Protein AF-A0A849KG16-F1 (afdb_monomer_lite)

Radius of gyration: 20.08 Å; chains: 1; bounding box: 52×34×64 Å

pLDDT: mean 80.1, std 10.12, range [44.34, 91.56]

Secondary structure (DSSP, 8-state):
---PPPHHHHHHHHHHHHHHHHHHHHHHHHHHHHHHHHHH---THHHHHHHHHHHHHHHHHHHHHHH--SHHHHHHHHHHHHHHHHHHHHHHHHHHHHT--TT-HHHHHHHHHHHHHHHHHHHHHHHHHHHHHHHHHHHHHHHHHHTT-

Organism: NCBI:txid2732512

Foldseek 3Di:
DDDDDDPVVVVLVVVLVVLVVLLVVLVVVLVVLVVVCVVPVLVLPQLSVLSVLLNVLSVQLSVLSVVPPDPVSPVSSVVSNLSSVVSNLSSVLSVLVSPDDDPDPVSVVVSVVSNCVSVVVSVVVVVVVVVVVVVVVVVVVVVVVVVVD

Sequence (149 aa):
MAKALPEAAQERDFQRATILSLAGFSFTAAAGLAVLDARTRLGLQLPIWFVAVSFVAYLSAHNMQAYKATWLQDQVATALSEAGSLSLNLALISLLLSANKPDEGLASWFKCLVTVVALSAWAVDHIARLYIECTYFGAAAEEGSNEHA

Structure (mmCIF, N/CA/C/O bac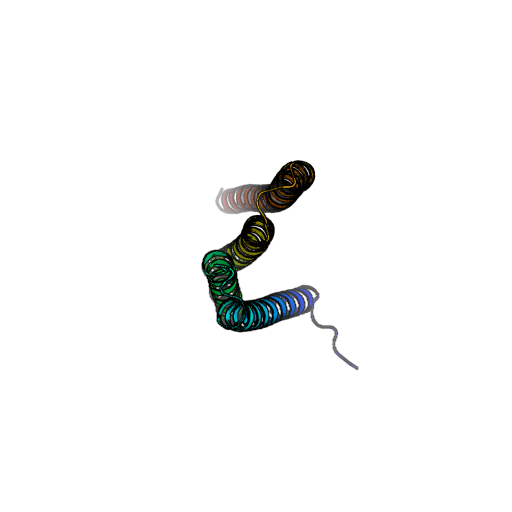kbone):
data_AF-A0A849KG16-F1
#
_entry.id   AF-A0A849KG16-F1
#
loop_
_atom_site.group_PDB
_atom_site.id
_atom_site.type_symbol
_atom_site.label_atom_id
_atom_site.label_alt_id
_atom_site.label_comp_id
_atom_site.label_asym_id
_atom_site.label_entity_id
_atom_site.label_seq_id
_atom_site.pdbx_PDB_ins_code
_atom_site.Cartn_x
_atom_site.Cartn_y
_atom_site.Cartn_z
_atom_site.occupancy
_atom_site.B_iso_or_equiv
_atom_site.auth_seq_id
_atom_site.auth_comp_id
_atom_site.auth_asym_id
_atom_site.auth_atom_id
_atom_site.pdbx_PDB_model_num
ATOM 1 N N . MET A 1 1 ? 33.483 -16.648 -4.550 1.00 44.34 1 MET A N 1
ATOM 2 C CA . MET A 1 1 ? 33.309 -15.230 -4.930 1.00 44.34 1 MET A CA 1
ATOM 3 C C . MET A 1 1 ? 31.870 -15.041 -5.372 1.00 44.34 1 MET A C 1
ATOM 5 O O . MET A 1 1 ? 31.491 -15.611 -6.387 1.00 44.34 1 MET A O 1
ATOM 9 N N . ALA A 1 2 ? 31.052 -14.353 -4.574 1.00 47.56 2 ALA A N 1
ATOM 10 C CA . ALA A 1 2 ? 29.679 -14.037 -4.955 1.00 47.56 2 ALA A CA 1
ATOM 11 C C . ALA A 1 2 ? 29.722 -13.044 -6.125 1.00 47.56 2 ALA A C 1
ATOM 13 O O . ALA A 1 2 ? 30.321 -11.977 -6.010 1.00 47.56 2 ALA A O 1
ATOM 14 N N . LYS A 1 3 ? 29.167 -13.435 -7.273 1.00 51.84 3 LYS A N 1
ATOM 15 C CA . LYS A 1 3 ? 29.045 -12.570 -8.447 1.00 51.84 3 LYS A CA 1
ATOM 16 C C . LYS A 1 3 ? 28.010 -11.504 -8.084 1.00 51.84 3 LYS A C 1
ATOM 18 O O . LYS A 1 3 ? 26.865 -11.864 -7.828 1.00 51.84 3 LYS A O 1
ATOM 23 N N . ALA A 1 4 ? 28.425 -10.241 -7.980 1.00 57.03 4 ALA A N 1
ATOM 24 C CA . ALA A 1 4 ? 27.498 -9.138 -7.751 1.00 57.03 4 ALA A CA 1
ATOM 25 C C . ALA A 1 4 ? 26.390 -9.204 -8.813 1.00 57.03 4 ALA A C 1
ATOM 27 O O . ALA A 1 4 ? 26.682 -9.313 -10.008 1.00 57.03 4 ALA A O 1
ATOM 28 N N . LEU A 1 5 ? 25.133 -9.235 -8.371 1.00 58.59 5 LEU A N 1
ATOM 29 C CA . LEU A 1 5 ? 24.002 -9.108 -9.280 1.00 58.59 5 LEU A CA 1
ATOM 30 C C . LEU A 1 5 ? 24.065 -7.709 -9.916 1.00 58.59 5 LEU A C 1
ATOM 32 O O . LEU A 1 5 ? 24.471 -6.765 -9.237 1.00 58.59 5 LEU A O 1
ATOM 36 N N . PRO A 1 6 ? 23.698 -7.556 -11.199 1.00 75.44 6 PRO A N 1
ATOM 37 C CA . PRO A 1 6 ? 23.560 -6.229 -11.792 1.00 75.44 6 PRO A CA 1
ATOM 38 C C . PRO A 1 6 ? 22.585 -5.401 -10.941 1.00 75.44 6 PRO A C 1
ATOM 40 O O . PRO A 1 6 ? 21.573 -5.941 -10.496 1.00 75.44 6 PRO A O 1
ATOM 43 N N . GLU A 1 7 ? 22.880 -4.119 -10.706 1.00 74.94 7 GLU A N 1
ATOM 44 C CA . GLU A 1 7 ? 22.145 -3.249 -9.762 1.00 74.94 7 GLU A CA 1
ATOM 45 C C . GLU A 1 7 ? 20.618 -3.297 -9.968 1.00 74.94 7 GLU A C 1
ATOM 47 O O . GLU A 1 7 ? 19.855 -3.412 -9.008 1.00 74.94 7 GLU A O 1
ATOM 52 N N . ALA A 1 8 ? 20.176 -3.370 -11.227 1.00 72.06 8 ALA A N 1
ATOM 53 C CA . ALA A 1 8 ? 18.767 -3.493 -11.603 1.00 72.06 8 ALA A CA 1
ATOM 54 C C . ALA A 1 8 ? 18.074 -4.779 -11.099 1.00 72.06 8 ALA A C 1
ATOM 56 O O . ALA A 1 8 ? 16.867 -4.789 -10.854 1.00 72.06 8 ALA A O 1
ATOM 57 N N . ALA A 1 9 ? 18.802 -5.891 -10.952 1.00 74.94 9 ALA A N 1
ATOM 58 C CA . ALA A 1 9 ? 18.250 -7.125 -10.392 1.00 74.94 9 ALA A CA 1
ATOM 59 C C . ALA A 1 9 ? 18.085 -7.019 -8.869 1.00 74.94 9 ALA A C 1
ATOM 61 O O . ALA A 1 9 ? 17.081 -7.479 -8.328 1.00 74.94 9 ALA A O 1
ATOM 62 N N . GLN A 1 10 ? 19.027 -6.358 -8.193 1.00 78.88 10 GLN A N 1
ATOM 63 C CA . GLN A 1 10 ? 18.977 -6.149 -6.747 1.00 78.88 10 GLN A CA 1
ATOM 64 C C . GLN A 1 10 ? 17.839 -5.198 -6.344 1.00 78.88 10 GLN A C 1
ATOM 66 O O . GLN A 1 10 ? 17.109 -5.484 -5.395 1.00 78.88 10 GLN A O 1
ATOM 71 N N . GLU A 1 11 ? 17.637 -4.105 -7.082 1.00 80.31 11 GLU A N 1
ATOM 72 C CA . GLU A 1 11 ? 16.538 -3.160 -6.837 1.00 80.31 11 GLU A CA 1
ATOM 73 C C . GLU A 1 11 ? 15.161 -3.823 -6.994 1.00 80.31 11 GLU A C 1
ATOM 75 O O . GLU A 1 11 ? 14.249 -3.624 -6.191 1.00 80.31 11 GLU A O 1
ATOM 80 N N . ARG A 1 12 ? 15.027 -4.693 -7.992 1.00 76.38 12 ARG A N 1
ATOM 81 C CA . ARG A 1 12 ? 13.802 -5.445 -8.266 1.00 76.38 12 ARG A CA 1
ATOM 82 C C . ARG A 1 12 ? 13.465 -6.449 -7.168 1.00 76.38 12 ARG A C 1
ATOM 84 O O . ARG A 1 12 ? 12.298 -6.578 -6.798 1.00 76.38 12 ARG A O 1
ATOM 91 N N . ASP A 1 13 ? 14.462 -7.154 -6.647 1.00 81.56 13 ASP A N 1
ATOM 92 C CA . ASP A 1 13 ? 14.263 -8.078 -5.529 1.00 81.56 13 ASP A CA 1
ATOM 93 C C . ASP A 1 13 ? 13.891 -7.322 -4.249 1.00 81.56 13 ASP A C 1
ATOM 95 O O . ASP A 1 13 ? 12.997 -7.755 -3.518 1.00 81.56 13 ASP A O 1
ATOM 99 N N . PHE A 1 14 ? 14.491 -6.148 -4.026 1.00 82.31 14 PHE A N 1
ATOM 100 C CA . PHE A 1 14 ? 14.112 -5.255 -2.934 1.00 82.31 14 PHE A CA 1
ATOM 101 C C . PHE A 1 14 ? 12.649 -4.804 -3.052 1.00 82.31 14 PHE A C 1
ATOM 103 O O . PHE A 1 14 ? 11.879 -4.990 -2.112 1.00 82.31 14 PHE A O 1
ATOM 110 N N . GLN A 1 15 ? 12.223 -4.310 -4.219 1.00 83.00 15 GLN A N 1
ATOM 111 C CA . GLN A 1 15 ? 10.832 -3.902 -4.457 1.00 83.00 15 GLN A CA 1
ATOM 112 C C . GLN A 1 15 ? 9.838 -5.047 -4.218 1.00 83.00 15 GLN A C 1
ATOM 114 O O . GLN A 1 15 ? 8.832 -4.868 -3.528 1.00 83.00 15 GLN A O 1
ATOM 119 N N . ARG A 1 16 ? 10.131 -6.247 -4.733 1.00 83.38 16 ARG A N 1
ATOM 120 C CA . ARG A 1 16 ? 9.285 -7.432 -4.526 1.00 83.38 16 ARG A CA 1
ATOM 121 C C . ARG A 1 16 ? 9.164 -7.797 -3.051 1.00 83.38 16 ARG A C 1
ATOM 123 O O . ARG A 1 16 ? 8.062 -8.118 -2.602 1.00 83.38 16 ARG A O 1
ATOM 130 N N . ALA A 1 17 ? 10.269 -7.741 -2.308 1.00 86.94 17 ALA A N 1
ATOM 131 C CA . ALA A 1 17 ? 10.288 -8.005 -0.874 1.00 86.94 17 ALA A CA 1
ATOM 132 C C . ALA A 1 17 ? 9.470 -6.964 -0.095 1.00 86.94 17 ALA A C 1
ATOM 134 O O . ALA A 1 17 ? 8.692 -7.332 0.787 1.00 86.94 17 ALA A O 1
ATOM 135 N N . THR A 1 18 ? 9.577 -5.682 -0.453 1.00 85.44 18 THR A N 1
ATOM 136 C CA . THR A 1 18 ? 8.779 -4.604 0.147 1.00 85.44 18 THR A CA 1
ATOM 137 C C . THR A 1 18 ? 7.286 -4.813 -0.086 1.00 85.44 18 THR A C 1
ATOM 139 O O . THR A 1 18 ? 6.515 -4.769 0.871 1.00 85.44 18 THR A O 1
ATOM 142 N N . ILE A 1 19 ? 6.868 -5.104 -1.322 1.00 85.56 19 ILE A N 1
ATOM 143 C CA . ILE A 1 19 ? 5.454 -5.346 -1.650 1.00 85.56 19 ILE A CA 1
ATOM 144 C C . ILE A 1 19 ? 4.918 -6.558 -0.881 1.00 85.56 19 ILE A C 1
ATOM 146 O O . ILE A 1 19 ? 3.825 -6.498 -0.321 1.00 85.56 19 ILE A O 1
ATOM 150 N N . LEU A 1 20 ? 5.691 -7.644 -0.801 1.00 88.25 20 LEU A N 1
ATOM 151 C CA . LEU A 1 20 ? 5.290 -8.838 -0.059 1.00 88.25 20 LEU A CA 1
ATOM 152 C C . LEU A 1 20 ? 5.153 -8.559 1.446 1.00 88.25 20 LEU A C 1
ATOM 154 O O . LEU A 1 20 ? 4.196 -9.013 2.074 1.00 88.25 20 LEU A O 1
ATOM 158 N N . SER A 1 21 ? 6.078 -7.782 2.015 1.00 89.19 21 SER A N 1
ATOM 159 C CA . SER A 1 21 ? 6.018 -7.347 3.413 1.00 89.19 21 SER A CA 1
ATOM 160 C C . SER A 1 21 ? 4.763 -6.510 3.685 1.00 89.19 21 SER A C 1
ATOM 162 O O . SER A 1 21 ? 4.029 -6.783 4.635 1.00 89.19 21 SER A O 1
ATOM 164 N N . LEU A 1 22 ? 4.450 -5.552 2.806 1.00 86.75 22 LEU A N 1
ATOM 165 C CA . LEU A 1 22 ? 3.251 -4.716 2.912 1.00 86.75 22 LEU A CA 1
ATOM 166 C C . LEU A 1 22 ? 1.957 -5.522 2.746 1.00 86.75 22 LEU A C 1
ATOM 168 O O . LEU A 1 22 ? 0.993 -5.284 3.476 1.00 86.75 22 LEU A O 1
ATOM 172 N N . ALA A 1 23 ? 1.933 -6.513 1.852 1.00 84.69 23 ALA A N 1
ATOM 173 C CA . ALA A 1 23 ? 0.812 -7.440 1.727 1.00 84.69 23 ALA A CA 1
ATOM 174 C C . ALA A 1 23 ? 0.612 -8.240 3.026 1.00 84.69 23 ALA A C 1
ATOM 176 O O . ALA A 1 23 ? -0.488 -8.257 3.580 1.00 84.69 23 ALA A O 1
ATOM 177 N N . GLY A 1 24 ? 1.673 -8.849 3.563 1.00 84.44 24 GLY A N 1
ATOM 178 C CA . GLY A 1 24 ? 1.610 -9.600 4.821 1.00 84.44 24 GLY A CA 1
ATOM 179 C C . GLY A 1 24 ? 1.171 -8.736 6.009 1.00 84.44 24 GLY A C 1
ATOM 180 O O . GLY A 1 24 ? 0.327 -9.156 6.808 1.00 84.44 24 GLY A O 1
ATOM 181 N N . PHE A 1 25 ? 1.678 -7.503 6.089 1.00 90.50 25 PHE A N 1
ATOM 182 C CA . PHE A 1 25 ? 1.254 -6.512 7.077 1.00 90.50 25 PHE A CA 1
ATOM 183 C C . PHE A 1 25 ? -0.239 -6.199 6.950 1.00 90.50 25 PHE A C 1
ATOM 185 O O . PHE A 1 25 ? -0.963 -6.261 7.942 1.00 90.50 25 PHE A O 1
ATOM 192 N N . SER A 1 26 ? -0.714 -5.935 5.732 1.00 86.38 26 SER A N 1
ATOM 193 C CA . SER A 1 26 ? -2.122 -5.629 5.464 1.00 86.38 26 SER A CA 1
ATOM 194 C C . SER A 1 26 ? -3.023 -6.797 5.862 1.00 86.38 26 SER A C 1
ATOM 196 O O . SER A 1 26 ? -3.976 -6.619 6.613 1.00 86.38 26 SER A O 1
ATOM 198 N N . PHE A 1 27 ? -2.689 -8.025 5.468 1.00 86.44 27 PHE A N 1
ATOM 199 C CA . PHE A 1 27 ? -3.450 -9.207 5.879 1.00 86.44 27 PHE A CA 1
ATOM 200 C C . PHE A 1 27 ? -3.539 -9.341 7.408 1.00 86.44 27 PHE A C 1
ATOM 202 O O . PHE A 1 27 ? -4.623 -9.536 7.964 1.00 86.44 27 PHE A O 1
ATOM 209 N N . THR A 1 28 ? -2.408 -9.169 8.097 1.00 90.44 28 THR A N 1
ATOM 210 C CA . THR A 1 28 ? -2.339 -9.239 9.564 1.00 90.44 28 THR A CA 1
ATOM 211 C C . THR A 1 28 ? -3.175 -8.139 10.218 1.00 90.44 28 THR A C 1
ATOM 213 O O . THR A 1 28 ? -3.913 -8.404 11.167 1.00 90.44 28 THR A O 1
ATOM 216 N N . ALA A 1 29 ? -3.115 -6.915 9.690 1.00 87.81 29 ALA A N 1
ATOM 217 C CA . ALA A 1 29 ? -3.913 -5.793 10.165 1.00 87.81 29 ALA A CA 1
ATOM 218 C C . ALA A 1 29 ? -5.417 -6.037 9.962 1.00 87.81 29 ALA A C 1
ATOM 220 O O . ALA A 1 29 ? -6.191 -5.817 10.891 1.00 87.81 29 ALA A O 1
ATOM 221 N N . ALA A 1 30 ? -5.842 -6.561 8.807 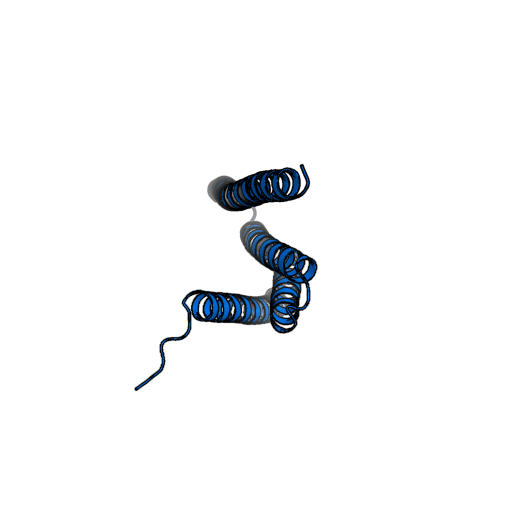1.00 86.12 30 ALA A N 1
ATOM 222 C CA . ALA A 1 30 ? -7.246 -6.883 8.548 1.00 86.12 30 ALA A CA 1
ATOM 223 C C . ALA A 1 30 ? -7.765 -7.946 9.525 1.00 86.12 30 ALA A C 1
ATOM 225 O O . ALA A 1 30 ? -8.824 -7.765 10.128 1.00 86.12 30 ALA A O 1
ATOM 226 N N . ALA A 1 31 ? -6.998 -9.021 9.736 1.00 87.94 31 ALA A N 1
ATOM 227 C CA . ALA A 1 31 ? -7.345 -10.068 10.693 1.00 87.94 31 ALA A CA 1
ATOM 228 C C . ALA A 1 31 ? -7.431 -9.522 12.129 1.00 87.94 31 ALA A C 1
ATOM 230 O O . ALA A 1 31 ? -8.401 -9.789 12.839 1.00 87.94 31 ALA A O 1
ATOM 231 N N . GLY A 1 32 ? -6.454 -8.710 12.546 1.00 89.88 32 GLY A N 1
ATOM 232 C CA . GLY A 1 32 ? -6.440 -8.078 13.865 1.00 89.88 32 GLY A CA 1
ATOM 233 C C . GLY A 1 32 ? -7.636 -7.152 14.093 1.00 89.88 32 GLY A C 1
ATOM 234 O O . GLY A 1 32 ? -8.292 -7.237 15.132 1.00 89.88 32 GLY A O 1
ATOM 235 N N . LEU A 1 33 ? -7.969 -6.315 13.106 1.00 88.38 33 LEU A N 1
ATOM 236 C CA . LEU A 1 33 ? -9.123 -5.416 13.165 1.00 88.38 33 LEU A CA 1
ATOM 237 C C . LEU A 1 33 ? -10.448 -6.178 13.191 1.00 88.38 33 LEU A C 1
ATOM 239 O O . LEU A 1 33 ? -11.331 -5.805 13.957 1.00 88.38 33 LEU A O 1
ATOM 243 N N . ALA A 1 34 ? -10.579 -7.263 12.425 1.00 87.12 34 ALA A N 1
ATOM 244 C CA . ALA A 1 34 ? -11.776 -8.101 12.436 1.00 87.12 34 ALA A CA 1
ATOM 245 C C . ALA A 1 34 ? -11.998 -8.771 13.801 1.00 87.12 34 ALA A C 1
ATOM 247 O O . ALA A 1 34 ? -13.115 -8.779 14.322 1.00 87.12 34 ALA A O 1
ATOM 248 N N . VAL A 1 35 ? -10.930 -9.286 14.421 1.00 90.25 35 VAL A N 1
ATOM 249 C CA . VAL A 1 35 ? -10.997 -9.855 15.776 1.00 90.25 35 VAL A CA 1
ATOM 250 C C . VAL A 1 35 ? -11.350 -8.783 16.806 1.00 90.25 35 VAL A C 1
ATOM 252 O O . VAL A 1 35 ? -12.145 -9.046 17.712 1.00 90.25 35 VAL A O 1
ATOM 255 N N . LEU A 1 36 ? -10.781 -7.581 16.677 1.00 88.62 36 LEU A N 1
ATOM 256 C CA . LEU A 1 36 ? -11.089 -6.466 17.564 1.00 88.62 36 LEU A CA 1
ATOM 257 C C . LEU A 1 36 ? -12.564 -6.069 17.443 1.00 88.62 36 LEU A C 1
ATOM 259 O O . LEU A 1 36 ? -13.251 -6.032 18.459 1.00 88.62 36 LEU A O 1
ATOM 263 N N . ASP A 1 37 ? -13.064 -5.864 16.224 1.00 85.50 37 ASP A N 1
ATOM 264 C CA . ASP A 1 37 ? -14.452 -5.468 15.961 1.00 85.50 37 ASP A CA 1
ATOM 265 C C . ASP A 1 37 ? -15.458 -6.493 16.491 1.00 85.50 37 ASP A C 1
ATOM 267 O O . ASP A 1 37 ? -16.437 -6.129 17.140 1.00 85.50 37 ASP A O 1
ATOM 271 N N . ALA A 1 38 ? -15.177 -7.787 16.313 1.00 85.19 38 ALA A N 1
ATOM 272 C CA . ALA A 1 38 ? -16.017 -8.857 16.845 1.00 85.19 38 ALA A CA 1
ATOM 273 C C . ALA A 1 38 ? -16.133 -8.812 18.381 1.00 85.19 38 ALA A C 1
ATOM 275 O O . ALA A 1 38 ? -17.171 -9.181 18.935 1.00 85.19 38 ALA A O 1
ATOM 276 N N . ARG A 1 39 ? -15.084 -8.354 19.079 1.00 86.62 39 ARG A N 1
ATOM 277 C CA . ARG A 1 39 ? -15.063 -8.251 20.547 1.00 86.62 39 ARG A CA 1
ATOM 278 C C . ARG A 1 39 ? -15.667 -6.956 21.071 1.00 86.62 39 ARG A C 1
ATOM 280 O O . ARG A 1 39 ? -16.303 -6.978 22.120 1.00 86.62 39 ARG A O 1
ATOM 287 N N . THR A 1 40 ? -15.442 -5.840 20.390 1.00 81.31 40 THR A N 1
ATOM 288 C CA . THR A 1 40 ? -15.745 -4.501 20.919 1.00 81.31 40 THR A CA 1
ATOM 289 C C . THR A 1 40 ? -16.903 -3.804 20.207 1.00 81.31 40 THR A C 1
ATOM 291 O O . THR A 1 40 ? -17.391 -2.802 20.723 1.00 81.31 40 THR A O 1
ATOM 294 N N . ARG A 1 41 ? -17.381 -4.338 19.072 1.00 77.44 41 ARG A N 1
ATOM 295 C CA . ARG A 1 41 ? -18.454 -3.775 18.229 1.00 77.44 41 ARG A CA 1
ATOM 296 C C . ARG A 1 41 ? -18.221 -2.299 17.890 1.00 77.44 41 ARG A C 1
ATOM 298 O O . ARG A 1 41 ? -19.140 -1.486 17.949 1.00 77.44 41 ARG A O 1
ATOM 305 N N . LEU A 1 42 ? -16.977 -1.958 17.558 1.00 75.62 42 LEU A N 1
ATOM 306 C CA . LEU A 1 42 ? -16.543 -0.587 17.269 1.00 75.62 42 LEU A CA 1
ATOM 307 C C . LEU A 1 42 ? -16.961 -0.096 15.874 1.00 75.62 42 LEU A C 1
ATOM 309 O O . LEU A 1 42 ? -16.752 1.073 15.561 1.00 75.62 42 LEU A O 1
ATOM 313 N N . GLY A 1 43 ? -17.541 -0.957 15.034 1.00 79.62 43 GLY A N 1
ATOM 314 C CA . GLY A 1 43 ? -17.947 -0.584 13.682 1.00 79.62 43 GLY A CA 1
ATOM 315 C C . GLY A 1 43 ? -16.739 -0.401 12.765 1.00 79.62 43 GLY A C 1
ATOM 316 O O . GLY A 1 43 ? -16.708 0.515 11.946 1.00 79.62 43 GLY A O 1
ATOM 317 N N . LEU A 1 44 ? -15.730 -1.268 12.890 1.00 86.00 44 LEU A N 1
ATOM 318 C CA . LEU A 1 44 ? -14.480 -1.207 12.119 1.00 86.00 44 LEU A CA 1
ATOM 319 C C . LEU A 1 44 ? -14.604 -1.801 10.706 1.00 86.00 44 LEU A C 1
ATOM 321 O O . LEU A 1 44 ? -13.594 -2.087 10.067 1.00 86.00 44 LEU A O 1
ATOM 325 N N . GLN A 1 45 ? -15.823 -1.953 10.186 1.00 85.62 45 GLN A N 1
ATOM 326 C CA . GLN A 1 45 ? -16.076 -2.526 8.861 1.00 85.62 45 GLN A CA 1
ATOM 327 C C . GLN A 1 45 ? -15.348 -1.762 7.746 1.00 85.62 45 GLN A C 1
ATOM 329 O O . GLN A 1 45 ? -14.751 -2.379 6.865 1.00 85.62 45 GLN A O 1
ATOM 334 N N . LEU A 1 46 ? -15.353 -0.426 7.807 1.00 83.31 46 LEU A N 1
ATOM 335 C CA . LEU A 1 46 ? -14.738 0.421 6.785 1.00 83.31 46 LEU A CA 1
ATOM 336 C C . LEU A 1 46 ? -13.192 0.341 6.799 1.00 83.31 46 LEU A C 1
ATOM 338 O O . LEU A 1 46 ? -12.619 0.073 5.739 1.00 83.31 46 LEU A O 1
ATOM 342 N N . PRO A 1 47 ? -12.495 0.451 7.954 1.00 88.00 47 PRO A N 1
ATOM 343 C CA . PRO A 1 47 ? -11.061 0.161 8.029 1.00 88.00 47 PRO A CA 1
ATOM 344 C C . PRO A 1 47 ? -10.701 -1.248 7.547 1.00 88.00 47 PRO A C 1
ATOM 346 O O . PRO A 1 47 ? -9.764 -1.398 6.769 1.00 88.00 47 PRO A O 1
ATOM 349 N N . ILE A 1 48 ? -11.454 -2.277 7.960 1.00 88.19 48 ILE A N 1
ATOM 350 C CA . ILE A 1 48 ? -11.212 -3.670 7.547 1.00 88.19 48 ILE A CA 1
ATOM 351 C C . ILE A 1 48 ? -11.280 -3.797 6.022 1.00 88.19 48 ILE A C 1
ATOM 353 O O . ILE A 1 48 ? -10.405 -4.420 5.421 1.00 88.19 48 ILE A O 1
ATOM 357 N N . TRP A 1 49 ? -12.280 -3.174 5.394 1.00 88.62 49 TRP A N 1
ATOM 358 C CA . TRP A 1 49 ? -12.435 -3.183 3.943 1.00 88.62 49 TRP A CA 1
ATOM 359 C C . TRP A 1 49 ? -11.236 -2.554 3.230 1.00 88.62 49 TRP A C 1
ATOM 361 O O . TRP A 1 49 ? -10.660 -3.166 2.332 1.00 88.62 49 TRP A O 1
ATOM 371 N N . PHE A 1 50 ? -10.802 -1.370 3.664 1.00 90.50 50 PHE A N 1
ATOM 372 C CA . PHE A 1 50 ? -9.647 -0.698 3.070 1.00 90.50 50 PHE A CA 1
ATOM 373 C C . PHE A 1 50 ? -8.343 -1.487 3.242 1.00 90.50 50 PHE A C 1
ATOM 375 O O . PHE A 1 50 ? -7.536 -1.557 2.313 1.00 90.50 50 PHE A O 1
ATOM 382 N N . VAL A 1 51 ? -8.134 -2.138 4.388 1.00 90.19 51 VAL A N 1
ATOM 383 C CA . VAL A 1 51 ? -6.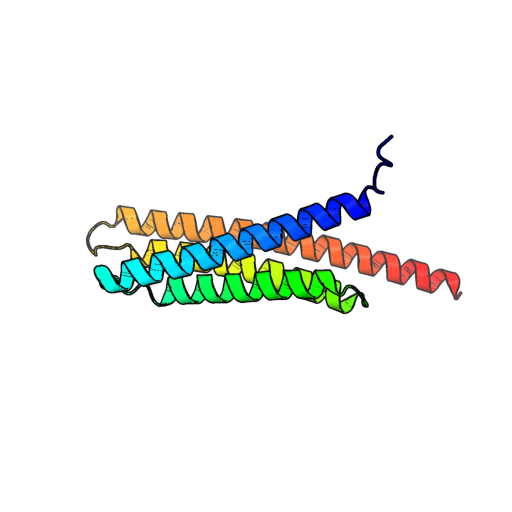962 -3.004 4.572 1.00 90.19 51 VAL A CA 1
ATOM 384 C C . VAL A 1 51 ? -7.044 -4.249 3.676 1.00 90.19 51 VAL A C 1
ATOM 386 O O . VAL A 1 51 ? -6.036 -4.648 3.092 1.00 90.19 51 VAL A O 1
ATOM 389 N N . ALA A 1 52 ? -8.228 -4.842 3.503 1.00 88.31 52 ALA A N 1
ATOM 390 C CA . ALA A 1 52 ? -8.416 -5.983 2.606 1.00 88.31 52 ALA A CA 1
ATOM 391 C C . ALA A 1 52 ? -8.147 -5.613 1.137 1.00 88.31 52 ALA A C 1
ATOM 393 O O . ALA A 1 52 ? -7.440 -6.341 0.440 1.00 88.31 52 ALA A O 1
ATOM 394 N N . VAL A 1 53 ? -8.640 -4.457 0.682 1.00 89.62 53 VAL A N 1
ATOM 395 C CA . VAL A 1 53 ? -8.335 -3.921 -0.655 1.00 89.62 53 VAL A CA 1
ATOM 396 C C . VAL A 1 53 ? -6.833 -3.678 -0.808 1.00 89.62 53 VAL A C 1
ATOM 398 O O . VAL A 1 53 ? -6.260 -4.061 -1.826 1.00 89.62 53 VAL A O 1
ATOM 401 N N . SER A 1 54 ? -6.176 -3.129 0.220 1.00 91.12 54 SER A N 1
ATOM 402 C CA . SER A 1 54 ? -4.723 -2.927 0.225 1.00 91.12 54 SER A CA 1
ATOM 403 C C . SER A 1 54 ? -3.960 -4.244 0.051 1.00 91.12 54 SER A C 1
ATOM 405 O O . SER A 1 54 ? -3.089 -4.351 -0.812 1.00 91.12 54 SER A O 1
ATOM 407 N N . PHE A 1 55 ? -4.349 -5.285 0.794 1.00 89.75 55 PHE A N 1
ATOM 408 C CA . PHE A 1 55 ? -3.775 -6.624 0.664 1.00 89.75 55 PHE A CA 1
ATOM 409 C C . PHE A 1 55 ? -3.927 -7.189 -0.753 1.00 89.75 55 PHE A C 1
ATOM 411 O O . PHE A 1 55 ? -2.942 -7.640 -1.337 1.00 89.75 55 PHE A O 1
ATOM 418 N N . VAL A 1 56 ? -5.137 -7.151 -1.318 1.00 91.56 56 VAL A N 1
ATOM 419 C CA . VAL A 1 56 ? -5.403 -7.677 -2.667 1.00 91.56 56 VAL A CA 1
ATOM 420 C C . VAL A 1 56 ? -4.597 -6.918 -3.717 1.00 91.56 56 VAL A C 1
ATOM 422 O O . VAL A 1 56 ? -4.033 -7.541 -4.618 1.00 91.56 56 VAL A O 1
ATOM 425 N N . ALA A 1 57 ? -4.502 -5.594 -3.590 1.00 90.94 57 ALA A N 1
ATOM 426 C CA . ALA A 1 57 ? -3.746 -4.755 -4.508 1.00 90.94 57 ALA A CA 1
ATOM 427 C C . ALA A 1 57 ? -2.243 -5.075 -4.456 1.00 90.94 57 ALA A C 1
ATOM 429 O O . ALA A 1 57 ? -1.648 -5.356 -5.496 1.00 90.94 57 ALA A O 1
ATOM 430 N N . TYR A 1 58 ? -1.645 -5.158 -3.261 1.00 91.50 58 TYR A N 1
ATOM 431 C CA . TYR A 1 58 ? -0.235 -5.531 -3.114 1.00 91.50 58 TYR A CA 1
ATOM 432 C C . TYR A 1 58 ? 0.056 -6.966 -3.564 1.00 91.50 58 TYR A C 1
ATOM 434 O O . TYR A 1 58 ? 1.057 -7.201 -4.238 1.00 91.50 58 TYR A O 1
ATOM 442 N N . LEU A 1 59 ? -0.813 -7.931 -3.253 1.00 90.38 59 LEU A N 1
ATOM 443 C CA . LEU A 1 59 ? -0.645 -9.312 -3.712 1.00 90.38 59 LEU A CA 1
ATOM 444 C C . LEU A 1 59 ? -0.722 -9.404 -5.243 1.00 90.38 59 LEU A C 1
ATOM 446 O O . LEU A 1 59 ? 0.070 -10.111 -5.867 1.00 90.38 59 LEU A O 1
ATOM 450 N N . SER A 1 60 ? -1.641 -8.658 -5.855 1.00 89.38 60 SER A N 1
ATOM 451 C CA . SER A 1 60 ? -1.771 -8.584 -7.311 1.00 89.38 60 SER A CA 1
ATOM 452 C C . SER A 1 60 ? -0.545 -7.923 -7.943 1.00 89.38 60 SER A C 1
ATOM 454 O O . SER A 1 60 ? 0.013 -8.480 -8.886 1.00 89.38 60 SER A O 1
ATOM 456 N N . ALA A 1 61 ? -0.062 -6.809 -7.381 1.00 90.00 61 ALA A N 1
ATOM 457 C CA . ALA A 1 61 ? 1.173 -6.154 -7.814 1.00 90.00 61 ALA A CA 1
ATOM 458 C C . ALA A 1 61 ? 2.372 -7.111 -7.741 1.00 90.00 61 ALA A C 1
ATOM 460 O O . ALA A 1 61 ? 3.122 -7.240 -8.707 1.00 90.00 61 ALA A O 1
ATOM 461 N N . HIS A 1 62 ? 2.513 -7.844 -6.633 1.00 89.50 62 HIS A N 1
ATOM 462 C CA . HIS A 1 62 ? 3.577 -8.830 -6.446 1.00 89.50 62 HIS A CA 1
ATOM 463 C C . HIS A 1 62 ? 3.524 -9.939 -7.502 1.00 89.50 62 HIS A C 1
ATOM 465 O O . HIS A 1 62 ? 4.533 -10.246 -8.143 1.00 89.50 62 HIS A O 1
ATOM 471 N N . ASN A 1 63 ? 2.336 -10.504 -7.729 1.00 88.81 63 ASN A N 1
ATOM 472 C CA . ASN A 1 63 ? 2.136 -11.539 -8.737 1.00 88.81 63 ASN A CA 1
ATOM 473 C C . ASN A 1 63 ? 2.459 -11.013 -10.140 1.00 88.81 63 ASN A C 1
ATOM 475 O O . ASN A 1 63 ? 3.183 -11.668 -10.881 1.00 88.81 63 ASN A O 1
ATOM 479 N N . MET A 1 64 ? 1.999 -9.814 -10.506 1.00 86.31 64 MET A N 1
ATOM 480 C CA . MET A 1 64 ? 2.297 -9.219 -11.815 1.00 86.31 64 MET A CA 1
ATOM 481 C C . MET A 1 64 ? 3.792 -8.941 -11.996 1.00 86.31 64 MET A C 1
ATOM 483 O O . MET A 1 64 ? 4.346 -9.227 -13.060 1.00 86.31 64 MET A O 1
ATOM 487 N N . GLN A 1 65 ? 4.483 -8.497 -10.943 1.00 84.81 65 GLN A N 1
ATOM 488 C CA . GLN A 1 65 ? 5.936 -8.344 -10.975 1.00 84.81 65 GLN A CA 1
ATOM 489 C C . GLN A 1 65 ? 6.676 -9.669 -11.178 1.00 84.81 65 GLN A C 1
ATOM 491 O O . GLN A 1 65 ? 7.804 -9.639 -11.677 1.00 84.81 65 GLN A O 1
ATOM 496 N N . ALA A 1 66 ? 6.101 -10.819 -10.813 1.00 80.19 66 ALA A N 1
ATOM 497 C CA . ALA A 1 66 ? 6.711 -12.129 -11.041 1.00 80.19 66 ALA A CA 1
ATOM 498 C C . ALA A 1 66 ? 6.745 -12.509 -12.532 1.00 80.19 66 ALA A C 1
ATOM 500 O O . ALA A 1 66 ? 7.729 -13.099 -12.975 1.00 80.19 66 ALA A O 1
ATOM 501 N N . TYR A 1 67 ? 5.728 -12.109 -13.304 1.00 77.44 67 TYR A N 1
ATOM 502 C CA . TYR A 1 67 ? 5.536 -12.551 -14.691 1.00 77.44 67 TYR A CA 1
ATOM 503 C C . TYR A 1 67 ? 6.104 -11.623 -15.774 1.00 77.44 67 TYR A C 1
ATOM 505 O O . TYR A 1 67 ? 6.072 -12.045 -16.923 1.00 77.44 67 TYR A O 1
ATOM 513 N N . LYS A 1 68 ? 6.626 -10.427 -15.426 1.00 63.31 68 LYS A N 1
ATOM 514 C CA . LYS A 1 68 ? 7.219 -9.365 -16.291 1.00 63.31 68 LYS A CA 1
ATOM 515 C C . LYS A 1 68 ? 7.507 -9.764 -17.752 1.00 63.31 68 LYS A C 1
ATOM 517 O O . LYS A 1 68 ? 8.660 -9.892 -18.164 1.00 63.31 68 LYS A O 1
ATOM 522 N N . ALA A 1 69 ? 6.447 -9.915 -18.535 1.00 72.19 69 ALA A N 1
ATOM 523 C CA . ALA A 1 69 ? 6.503 -10.273 -19.945 1.00 72.19 69 ALA A CA 1
ATOM 524 C C . ALA A 1 69 ? 6.300 -9.039 -20.829 1.00 72.19 69 ALA A C 1
ATOM 526 O O . ALA A 1 69 ? 6.714 -9.033 -21.983 1.00 72.19 69 ALA A O 1
ATOM 527 N N . THR A 1 70 ? 5.660 -7.991 -20.299 1.00 81.19 70 THR A N 1
ATOM 528 C CA . THR A 1 70 ? 5.324 -6.776 -21.052 1.00 81.19 70 THR A CA 1
ATOM 529 C C . THR A 1 70 ? 5.468 -5.519 -20.194 1.00 81.19 70 THR A C 1
ATOM 531 O O . THR A 1 70 ? 5.301 -5.568 -18.977 1.00 81.19 70 THR A O 1
ATOM 534 N N . TRP A 1 71 ? 5.736 -4.381 -20.841 1.00 78.06 71 TRP A N 1
ATOM 535 C CA . TRP A 1 71 ? 5.789 -3.057 -20.202 1.00 78.06 71 TRP A CA 1
ATOM 536 C C . TRP A 1 71 ? 4.455 -2.668 -19.543 1.00 78.06 71 TRP A C 1
ATOM 538 O O . TRP A 1 71 ? 4.443 -2.070 -18.471 1.00 78.06 71 TRP A O 1
ATOM 548 N N . LEU A 1 72 ? 3.330 -3.097 -20.130 1.00 76.06 72 LEU A N 1
ATOM 549 C CA . LEU A 1 72 ? 1.991 -2.914 -19.564 1.00 76.06 72 LEU A CA 1
ATOM 550 C C . LEU A 1 72 ? 1.855 -3.577 -18.189 1.00 76.06 72 LEU A C 1
ATOM 552 O O . LEU A 1 72 ? 1.259 -3.002 -17.285 1.00 76.06 72 LEU A O 1
ATOM 556 N N . GLN A 1 73 ? 2.417 -4.775 -18.003 1.00 82.69 73 GLN A N 1
ATOM 557 C CA . GLN A 1 73 ? 2.363 -5.456 -16.706 1.00 82.69 73 GLN A CA 1
ATOM 558 C C . GLN A 1 73 ? 3.142 -4.709 -15.626 1.00 82.69 73 GLN A C 1
ATOM 560 O O . GLN A 1 73 ? 2.741 -4.757 -14.466 1.00 82.69 73 GLN A O 1
ATOM 565 N N . ASP A 1 74 ? 4.224 -4.022 -15.996 1.00 83.31 74 ASP A N 1
ATOM 566 C CA . ASP A 1 74 ? 5.009 -3.220 -15.060 1.00 83.31 74 ASP A CA 1
ATOM 567 C C . ASP A 1 74 ? 4.217 -1.986 -14.611 1.00 83.31 74 ASP A C 1
ATOM 569 O O . ASP A 1 74 ? 4.069 -1.765 -13.413 1.00 83.31 74 ASP A O 1
ATOM 573 N N . GLN A 1 75 ? 3.583 -1.271 -15.549 1.00 83.69 75 GLN A N 1
ATOM 574 C CA . GLN A 1 75 ? 2.712 -0.133 -15.229 1.00 83.69 75 GLN A CA 1
ATOM 575 C C . GLN A 1 75 ? 1.519 -0.534 -14.360 1.00 83.69 75 GLN A C 1
ATOM 577 O O . GLN A 1 75 ? 1.218 0.127 -13.368 1.00 83.69 75 GLN A O 1
ATOM 582 N N . VAL A 1 76 ? 0.852 -1.644 -14.690 1.00 85.88 76 VAL A N 1
ATOM 583 C CA . VAL A 1 76 ? -0.281 -2.124 -13.888 1.00 85.88 76 VAL A CA 1
ATOM 584 C C . VAL A 1 76 ? 0.184 -2.570 -12.501 1.00 85.88 76 VAL A C 1
ATOM 586 O O . VAL A 1 76 ? -0.502 -2.299 -11.517 1.00 85.88 76 VAL A O 1
ATOM 589 N N . ALA A 1 77 ? 1.350 -3.211 -12.384 1.00 86.56 77 ALA A N 1
ATOM 590 C CA . ALA A 1 77 ? 1.905 -3.574 -11.085 1.00 86.56 77 ALA A CA 1
ATOM 591 C C . ALA A 1 77 ? 2.235 -2.338 -10.232 1.00 86.56 77 ALA A C 1
ATOM 593 O O . ALA A 1 77 ? 1.947 -2.338 -9.033 1.00 86.56 77 ALA A O 1
ATOM 594 N N . THR A 1 78 ? 2.779 -1.281 -10.839 1.00 86.81 78 THR A N 1
ATOM 595 C CA . THR A 1 78 ? 3.015 0.011 -10.178 1.00 86.81 78 THR A CA 1
ATOM 596 C C . THR A 1 78 ? 1.702 0.627 -9.705 1.00 86.81 78 THR A C 1
ATOM 598 O O . THR A 1 78 ? 1.555 0.882 -8.510 1.00 86.81 78 THR A O 1
ATOM 601 N N . ALA A 1 79 ? 0.706 0.748 -10.586 1.00 85.44 79 ALA A N 1
ATOM 602 C CA . ALA A 1 79 ? -0.606 1.299 -10.244 1.00 85.44 79 ALA A CA 1
ATOM 603 C C . ALA A 1 79 ? -1.305 0.504 -9.125 1.00 85.44 79 ALA A C 1
ATOM 605 O O . ALA A 1 79 ? -1.907 1.081 -8.220 1.00 85.44 79 ALA A O 1
ATOM 606 N N . LEU A 1 80 ? -1.193 -0.830 -9.133 1.00 88.31 80 LEU A N 1
ATOM 607 C CA . LEU A 1 80 ? -1.709 -1.684 -8.059 1.00 88.31 80 LEU A CA 1
ATOM 608 C C . LEU A 1 80 ? -0.972 -1.460 -6.736 1.00 88.31 80 LEU A C 1
ATOM 610 O O . LEU A 1 80 ? -1.607 -1.417 -5.684 1.00 88.31 80 LEU A O 1
ATOM 614 N N . SER A 1 81 ? 0.350 -1.294 -6.764 1.00 88.75 81 SER A N 1
ATOM 615 C CA . SER A 1 81 ? 1.126 -0.978 -5.562 1.00 88.75 81 SER A CA 1
ATOM 616 C C . SER A 1 81 ? 0.723 0.381 -4.976 1.00 88.75 81 SER A C 1
ATOM 618 O O . SER A 1 81 ? 0.589 0.522 -3.760 1.00 88.75 81 SER A O 1
ATOM 620 N N . GLU A 1 82 ? 0.477 1.379 -5.824 1.00 87.38 82 GLU A N 1
ATOM 621 C CA . GLU A 1 82 ? 0.014 2.704 -5.402 1.00 87.38 82 GLU A CA 1
ATOM 622 C C . GLU A 1 82 ? -1.408 2.670 -4.843 1.00 87.38 82 GLU A C 1
ATOM 624 O O . GLU A 1 82 ? -1.659 3.231 -3.775 1.00 87.38 82 GLU A O 1
ATOM 629 N N . ALA A 1 83 ? -2.322 1.953 -5.504 1.00 87.81 83 ALA A N 1
ATOM 630 C CA . ALA A 1 83 ? -3.673 1.721 -5.003 1.00 87.81 83 ALA A CA 1
ATOM 631 C C . ALA A 1 83 ? -3.647 1.004 -3.644 1.00 87.81 83 ALA A C 1
ATOM 633 O O . ALA A 1 83 ? -4.404 1.357 -2.737 1.00 87.81 83 ALA A O 1
ATOM 634 N N . GLY A 1 84 ? -2.732 0.044 -3.470 1.00 88.38 84 GLY A N 1
ATOM 635 C CA . GLY A 1 84 ? -2.485 -0.624 -2.196 1.00 88.38 84 GLY A CA 1
ATOM 636 C C . GLY A 1 84 ? -2.073 0.355 -1.097 1.00 88.38 84 GLY A C 1
ATOM 637 O O . GLY A 1 84 ? -2.654 0.339 -0.008 1.00 88.38 84 GLY A O 1
ATOM 638 N N . SER A 1 85 ? -1.127 1.248 -1.391 1.00 88.88 85 SER A N 1
ATOM 639 C CA . SER A 1 85 ? -0.653 2.293 -0.472 1.00 88.88 85 SER A CA 1
ATOM 640 C C . SER A 1 85 ? -1.739 3.308 -0.120 1.00 88.88 85 SER 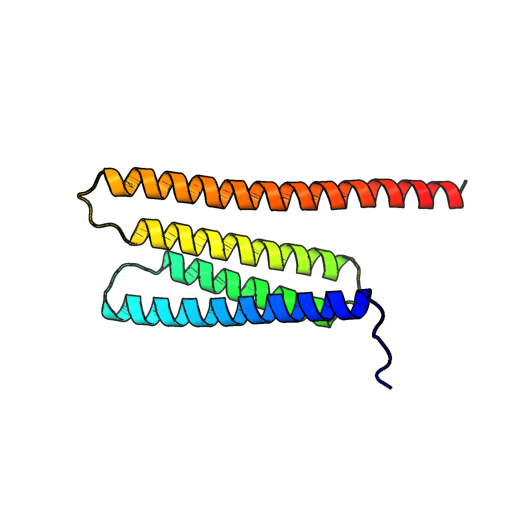A C 1
ATOM 642 O O . SER A 1 85 ? -1.947 3.623 1.055 1.00 88.88 85 SER A O 1
ATOM 644 N N . LEU A 1 86 ? -2.495 3.777 -1.115 1.00 88.12 86 LEU A N 1
ATOM 645 C CA . LEU A 1 86 ? -3.616 4.689 -0.909 1.00 88.12 86 LEU A CA 1
ATOM 646 C C . LEU A 1 86 ? -4.682 4.047 -0.018 1.00 88.12 86 LEU A C 1
ATOM 648 O O . LEU A 1 86 ? -5.132 4.658 0.948 1.00 88.12 86 LEU A O 1
ATOM 652 N N . SER A 1 87 ? -5.050 2.796 -0.300 1.00 90.12 87 SER A N 1
ATOM 653 C CA . SER A 1 87 ? -6.042 2.070 0.491 1.00 90.12 87 SER A CA 1
ATOM 654 C C . SER A 1 87 ? -5.585 1.884 1.940 1.00 90.12 87 SER A C 1
ATOM 656 O O . SER A 1 87 ? -6.389 2.013 2.858 1.00 90.12 87 SER A O 1
ATOM 658 N N . LEU A 1 88 ? -4.289 1.668 2.183 1.00 88.69 88 LEU A N 1
ATOM 659 C CA . LEU A 1 88 ? -3.746 1.582 3.541 1.00 88.69 88 LEU A CA 1
ATOM 660 C C . LEU A 1 88 ? -3.818 2.928 4.284 1.00 88.69 88 LEU A C 1
ATOM 662 O O . LEU A 1 88 ? -4.181 2.969 5.460 1.00 88.69 88 LEU A O 1
ATOM 666 N N . ASN A 1 89 ? -3.545 4.037 3.590 1.00 87.94 89 ASN A N 1
ATOM 667 C CA . ASN A 1 89 ? -3.733 5.383 4.138 1.00 87.94 89 ASN A CA 1
ATOM 668 C C . ASN A 1 89 ? -5.210 5.667 4.453 1.00 87.94 89 ASN A C 1
ATOM 670 O O . ASN A 1 89 ? -5.525 6.181 5.526 1.00 87.94 89 ASN A O 1
ATOM 674 N N . LEU A 1 90 ? -6.132 5.281 3.568 1.00 85.56 90 LEU A N 1
ATOM 675 C CA . LEU A 1 90 ? -7.573 5.412 3.801 1.00 85.56 90 LEU A CA 1
ATOM 676 C C . LEU A 1 90 ? -8.052 4.542 4.967 1.00 85.56 90 LEU A C 1
ATOM 678 O O . LEU A 1 90 ? -8.884 4.993 5.753 1.00 85.56 90 LEU A O 1
ATOM 682 N N . ALA A 1 91 ? -7.496 3.340 5.140 1.00 90.12 91 ALA A N 1
ATOM 683 C CA . ALA A 1 91 ? -7.759 2.510 6.312 1.00 90.12 91 ALA A CA 1
ATOM 684 C C . ALA A 1 91 ? -7.343 3.217 7.606 1.00 90.12 91 ALA A C 1
ATOM 686 O O . ALA A 1 91 ? -8.116 3.243 8.565 1.00 90.12 91 ALA A O 1
ATOM 687 N N . LEU A 1 92 ? -6.150 3.822 7.625 1.00 86.38 92 LEU A N 1
ATOM 688 C CA . LEU A 1 92 ? -5.647 4.577 8.771 1.00 86.38 92 LEU A CA 1
ATOM 689 C C . LEU A 1 92 ? -6.554 5.769 9.092 1.00 86.38 92 LEU A C 1
ATOM 691 O O . LEU A 1 92 ? -6.964 5.935 10.240 1.00 86.38 92 LEU A O 1
ATOM 695 N N . ILE A 1 93 ? -6.911 6.564 8.081 1.00 85.94 93 ILE A N 1
ATOM 696 C CA . ILE A 1 93 ? -7.831 7.700 8.219 1.00 85.94 93 ILE A CA 1
ATOM 697 C C . ILE A 1 93 ? -9.177 7.219 8.763 1.00 85.94 93 ILE A C 1
ATOM 699 O O . ILE A 1 93 ? -9.676 7.754 9.752 1.00 85.94 93 ILE A O 1
ATOM 703 N N . SER A 1 94 ? -9.742 6.166 8.173 1.00 85.44 94 SER A N 1
ATOM 704 C CA . SER A 1 94 ? -11.010 5.596 8.619 1.00 85.44 94 SER A CA 1
ATOM 705 C C . SER A 1 94 ? -10.939 5.124 10.068 1.00 85.44 94 SER A C 1
ATOM 707 O O . SER A 1 94 ? -11.893 5.326 10.810 1.00 85.44 94 SER A O 1
ATOM 709 N N . LEU A 1 95 ? -9.826 4.525 10.493 1.00 84.94 95 LEU A N 1
ATOM 710 C CA . LEU A 1 95 ? -9.642 4.053 11.862 1.00 84.94 95 LEU A CA 1
ATOM 711 C C . LEU A 1 95 ? -9.529 5.220 12.850 1.00 84.94 95 LEU A C 1
ATOM 713 O O . LEU A 1 95 ? -10.158 5.190 13.908 1.00 84.94 95 LEU A O 1
ATOM 717 N N . LEU A 1 96 ? -8.798 6.279 12.487 1.00 83.50 96 LEU A N 1
ATOM 718 C CA . LEU A 1 96 ? -8.715 7.515 13.271 1.00 83.50 96 LEU A CA 1
ATOM 719 C C . LEU A 1 96 ? -10.092 8.166 13.442 1.00 83.50 96 LEU A C 1
ATOM 721 O O . LEU A 1 96 ? -10.419 8.656 14.528 1.00 83.50 96 LEU A O 1
ATOM 725 N N . LEU A 1 97 ? -10.918 8.150 12.396 1.00 81.75 97 LEU A N 1
ATOM 726 C CA . LEU A 1 97 ? -12.290 8.648 12.457 1.00 81.75 97 LEU A CA 1
ATOM 727 C C . LEU A 1 97 ? -13.181 7.746 13.326 1.00 81.75 97 LEU A C 1
ATOM 729 O O . LEU A 1 97 ? -13.868 8.268 14.204 1.00 81.75 97 LEU A O 1
ATOM 733 N N . SER A 1 98 ? -13.105 6.419 13.167 1.00 76.81 98 SER A N 1
ATOM 734 C CA . SER A 1 98 ? -13.881 5.438 13.946 1.00 76.81 98 SER A CA 1
ATOM 735 C C . SER A 1 98 ? -13.531 5.411 15.435 1.00 76.81 98 SER A C 1
ATOM 737 O O . SER A 1 98 ? -14.380 5.075 16.253 1.00 76.81 98 SER A O 1
ATOM 739 N N . ALA A 1 99 ? -12.319 5.805 15.828 1.00 74.56 99 ALA A N 1
ATOM 740 C CA . ALA A 1 99 ? -11.888 5.813 17.228 1.00 74.56 99 ALA A CA 1
ATOM 741 C C . ALA A 1 99 ? -12.583 6.879 18.116 1.00 74.56 99 ALA A C 1
ATOM 743 O O . ALA A 1 99 ? -12.134 7.124 19.234 1.00 74.56 99 ALA A O 1
ATOM 744 N N . ASN A 1 100 ? -13.637 7.564 17.648 1.00 64.38 100 ASN A N 1
ATOM 745 C CA . ASN A 1 100 ? -14.247 8.675 18.383 1.00 64.38 100 ASN A CA 1
ATOM 746 C C . ASN A 1 100 ? -15.277 8.246 19.439 1.00 64.38 100 ASN A C 1
ATOM 748 O O . ASN A 1 100 ? -16.239 7.540 19.144 1.00 64.38 100 ASN A O 1
ATOM 752 N N . LYS A 1 101 ? -15.126 8.815 20.642 1.00 59.06 101 LYS A N 1
ATOM 753 C CA . LYS A 1 101 ? -16.240 9.146 21.540 1.00 59.06 101 LYS A CA 1
ATOM 754 C C . LYS A 1 101 ? -16.676 10.598 21.252 1.00 59.06 101 LYS A C 1
ATOM 756 O O . LYS A 1 101 ? -15.812 11.412 20.936 1.00 59.06 101 LYS A O 1
ATOM 761 N N . PRO A 1 102 ? -17.973 10.927 21.325 1.00 55.47 102 PRO A N 1
ATOM 762 C CA . PRO A 1 102 ? -18.530 12.172 20.780 1.00 55.4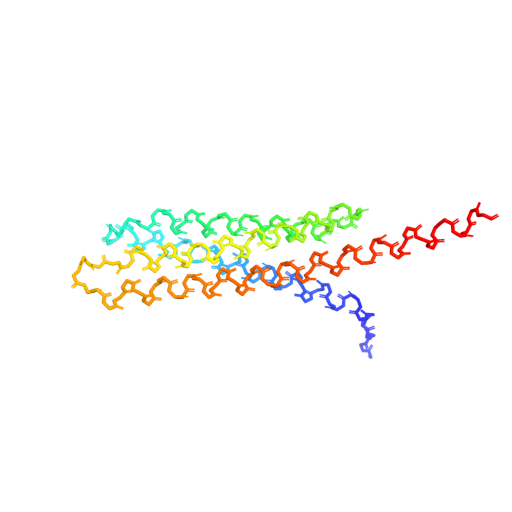7 102 PRO A CA 1
ATOM 763 C C . PRO A 1 102 ? -18.119 13.511 21.438 1.00 55.47 102 PRO A C 1
ATOM 765 O O . PRO A 1 102 ? -18.497 14.544 20.896 1.00 55.47 102 PRO A O 1
ATOM 768 N N . ASP A 1 103 ? -17.323 13.554 22.515 1.00 55.75 103 ASP A N 1
ATOM 769 C CA . ASP A 1 103 ? -17.308 14.741 23.398 1.00 55.75 103 ASP A CA 1
ATOM 770 C C . ASP A 1 103 ? -16.033 15.617 23.429 1.00 55.75 103 ASP A C 1
ATOM 772 O O . ASP A 1 103 ? -16.003 16.603 24.161 1.00 55.75 103 ASP A O 1
ATOM 776 N N . GLU A 1 104 ? -14.989 15.368 22.627 1.00 60.22 104 GLU A N 1
ATOM 777 C CA . GLU A 1 104 ? -13.758 16.188 22.684 1.00 60.22 104 GLU A CA 1
ATOM 778 C C . GLU A 1 104 ? -13.436 16.885 21.353 1.00 60.22 104 GLU A C 1
ATOM 780 O O . GLU A 1 104 ? -12.786 16.334 20.465 1.00 60.22 104 GLU A O 1
ATOM 785 N N . GLY A 1 105 ? -13.849 18.152 21.213 1.00 59.31 105 GLY A N 1
ATOM 786 C CA . GLY A 1 105 ? -13.603 18.976 20.015 1.00 59.31 105 GLY A CA 1
ATOM 787 C C . GLY A 1 105 ? -12.121 19.131 19.632 1.00 59.31 105 GLY A C 1
ATOM 788 O O . GLY A 1 105 ? -11.802 19.370 18.465 1.00 59.31 105 GLY A O 1
ATOM 789 N N . LEU A 1 106 ? -11.203 18.916 20.581 1.00 60.09 106 LEU A N 1
ATOM 790 C CA . LEU A 1 106 ? -9.758 18.926 20.345 1.00 60.09 106 LEU A CA 1
ATOM 791 C C . LEU A 1 106 ? -9.276 17.668 19.589 1.00 60.09 106 LEU A C 1
ATOM 793 O O . LEU A 1 106 ? -8.288 17.716 18.864 1.00 60.09 106 LEU A O 1
ATOM 797 N N . ALA A 1 107 ? -10.002 16.552 19.672 1.00 66.56 107 ALA A N 1
ATOM 798 C CA . ALA A 1 107 ? -9.672 15.334 18.935 1.00 66.56 107 ALA A CA 1
ATOM 799 C C . ALA A 1 107 ? -10.057 15.430 17.446 1.00 66.56 107 ALA A C 1
ATOM 801 O O . ALA A 1 107 ? -9.390 14.848 16.592 1.00 66.56 107 ALA A O 1
ATOM 802 N N . SER A 1 108 ? -11.106 16.185 17.109 1.00 73.06 108 SER A N 1
ATOM 803 C CA . SER A 1 108 ? -11.622 16.278 15.735 1.00 73.06 108 SER A CA 1
ATOM 804 C C . SER A 1 108 ? -10.723 17.092 14.797 1.00 73.06 108 SER A C 1
ATOM 806 O O . SER A 1 108 ? -10.498 16.673 13.660 1.00 73.06 108 SER A O 1
ATOM 808 N N . TRP A 1 109 ? -10.160 18.221 15.252 1.00 76.56 109 TRP A N 1
ATOM 809 C CA . TRP A 1 109 ? -9.259 19.025 14.407 1.00 76.56 109 TRP A CA 1
ATOM 810 C C . TRP A 1 109 ? -7.954 18.278 14.111 1.00 76.56 109 TRP A C 1
ATOM 812 O O . TRP A 1 109 ? -7.487 18.294 12.974 1.00 76.56 109 TRP A O 1
ATOM 822 N N . PHE A 1 110 ? -7.405 17.570 15.106 1.00 76.00 110 PHE A N 1
ATOM 823 C CA . PHE A 1 110 ? -6.176 16.796 14.953 1.00 76.00 110 PHE A CA 1
ATOM 824 C C . PHE A 1 110 ? -6.349 15.691 13.904 1.00 76.00 110 PHE A C 1
ATOM 826 O O . PHE A 1 110 ? -5.501 15.535 13.031 1.00 76.00 110 PHE A O 1
ATOM 833 N N . LYS A 1 111 ? -7.486 14.981 13.913 1.00 75.12 111 LYS A N 1
ATOM 834 C CA . LYS A 1 111 ? -7.825 13.975 12.890 1.00 75.12 111 LYS A CA 1
ATOM 835 C C . LYS A 1 111 ? -7.885 14.571 11.491 1.00 75.12 111 LYS A C 1
ATOM 837 O O . LYS A 1 111 ? -7.349 13.977 10.559 1.00 75.12 111 LYS A O 1
ATOM 842 N N . CYS A 1 112 ? -8.520 15.736 11.349 1.00 81.75 112 CYS A N 1
ATOM 843 C CA . CYS A 1 112 ? -8.583 16.444 10.075 1.00 81.75 112 CYS A CA 1
ATOM 844 C C . CYS A 1 112 ? -7.175 16.813 9.593 1.00 81.75 112 CYS A C 1
ATOM 846 O O . CYS A 1 112 ? -6.822 16.504 8.460 1.00 81.75 112 CYS A O 1
ATOM 848 N N . LEU A 1 113 ? -6.336 17.368 10.475 1.00 83.06 113 LEU A N 1
ATOM 849 C CA . LEU A 1 113 ? -4.959 17.726 10.140 1.00 83.06 113 LEU A CA 1
ATOM 850 C C . LEU A 1 113 ? -4.147 16.502 9.710 1.00 83.06 113 LEU A C 1
ATOM 852 O O . LEU A 1 113 ? -3.542 16.528 8.644 1.00 83.06 113 LEU A O 1
ATOM 856 N N . VAL A 1 114 ? -4.171 15.416 10.486 1.00 79.56 114 VAL A N 1
ATOM 857 C CA . VAL A 1 114 ? -3.454 14.174 10.148 1.00 79.56 114 VAL A CA 1
ATOM 858 C C . VAL A 1 114 ? -3.946 13.599 8.820 1.00 79.56 114 VAL A C 1
ATOM 860 O O . VAL A 1 114 ? -3.135 13.174 8.005 1.00 79.56 114 VAL A O 1
ATOM 863 N N . THR A 1 115 ? -5.255 13.644 8.565 1.00 81.12 115 THR A N 1
ATOM 864 C CA . THR A 1 115 ? -5.849 13.190 7.299 1.00 81.12 115 THR A CA 1
ATOM 865 C C . THR A 1 115 ? -5.362 14.027 6.122 1.00 81.12 115 THR A C 1
ATOM 867 O O . THR A 1 115 ? -4.920 13.476 5.118 1.00 81.12 115 THR A O 1
ATOM 870 N N . VAL A 1 116 ? -5.399 15.355 6.249 1.00 84.50 116 VAL A N 1
ATOM 871 C CA . VAL A 1 116 ? -4.940 16.281 5.207 1.00 84.50 116 VAL A CA 1
ATOM 872 C C . VAL A 1 116 ? -3.451 16.097 4.938 1.00 84.50 116 VAL A C 1
ATOM 874 O O . VAL A 1 116 ? -3.058 16.049 3.778 1.00 84.50 116 VAL A O 1
ATOM 877 N N . VAL A 1 117 ? -2.633 15.951 5.982 1.00 85.75 117 VAL A N 1
ATOM 878 C CA . VAL A 1 117 ? -1.186 15.724 5.854 1.00 85.75 117 VAL A CA 1
ATOM 879 C C . VAL A 1 117 ? -0.887 14.375 5.198 1.00 85.75 117 VAL A C 1
ATOM 881 O O . VAL A 1 117 ? -0.038 14.309 4.316 1.00 85.75 117 VAL A O 1
ATOM 884 N N . ALA A 1 118 ? -1.587 13.305 5.581 1.00 77.94 118 ALA A N 1
ATOM 885 C CA . ALA A 1 118 ? -1.389 11.986 4.983 1.00 77.94 118 ALA A CA 1
ATOM 886 C C . ALA A 1 118 ? -1.785 11.968 3.498 1.00 77.94 118 ALA A C 1
ATOM 888 O O . ALA A 1 118 ? -1.029 11.480 2.659 1.00 77.94 118 ALA A O 1
ATOM 889 N N . LEU A 1 119 ? -2.943 12.546 3.160 1.00 82.12 119 LEU A N 1
ATOM 890 C CA . LEU A 1 119 ? -3.414 12.629 1.777 1.00 82.12 119 LEU A CA 1
ATOM 891 C C . LEU A 1 119 ? -2.535 13.541 0.923 1.00 82.12 119 LEU A C 1
ATOM 893 O O . LEU A 1 119 ? -2.276 13.211 -0.231 1.00 82.12 119 LEU A O 1
ATOM 897 N N . SER A 1 120 ? -2.058 14.665 1.465 1.00 84.50 120 SER A N 1
ATOM 898 C CA . SER A 1 120 ? -1.185 15.574 0.723 1.00 84.50 120 SER A CA 1
ATOM 899 C C . SER A 1 120 ? 0.195 14.969 0.489 1.00 84.50 120 SER A C 1
ATOM 901 O O . SER A 1 120 ? 0.694 15.051 -0.628 1.00 84.50 120 SER A O 1
ATOM 903 N N . ALA A 1 121 ? 0.782 14.298 1.485 1.00 80.62 121 ALA A N 1
ATOM 904 C CA . ALA A 1 121 ? 2.049 13.591 1.323 1.00 80.62 121 ALA A CA 1
ATOM 905 C C . ALA A 1 121 ? 1.948 12.496 0.250 1.00 80.62 121 ALA A C 1
ATOM 907 O O . ALA A 1 121 ? 2.807 12.420 -0.627 1.00 80.62 121 ALA A O 1
ATOM 908 N N . TRP A 1 122 ? 0.871 11.703 0.275 1.00 86.88 122 TRP A N 1
ATOM 909 C CA . TRP A 1 122 ? 0.605 10.702 -0.760 1.00 86.88 122 TRP A CA 1
ATOM 910 C C . TRP A 1 122 ? 0.416 11.342 -2.142 1.00 86.88 122 TRP A C 1
ATOM 912 O O . TRP A 1 122 ? 1.017 10.895 -3.114 1.00 86.88 122 TRP A O 1
ATOM 922 N N . ALA A 1 123 ? -0.373 12.417 -2.233 1.00 81.19 123 ALA A N 1
ATOM 923 C CA . ALA A 1 123 ? -0.631 13.098 -3.498 1.00 81.19 123 ALA A CA 1
ATOM 924 C C . ALA A 1 123 ? 0.646 13.696 -4.100 1.00 81.19 123 ALA A C 1
ATOM 926 O O . ALA A 1 123 ? 0.852 13.597 -5.305 1.00 81.19 123 ALA A O 1
ATOM 927 N N . VAL A 1 124 ? 1.517 14.288 -3.278 1.00 87.62 124 VAL A N 1
ATOM 928 C CA . VAL A 1 124 ? 2.801 14.840 -3.732 1.00 87.62 124 VAL A CA 1
ATOM 929 C C . VAL A 1 124 ? 3.717 13.737 -4.265 1.00 87.62 124 VAL A C 1
ATOM 931 O O . VAL A 1 124 ? 4.268 13.905 -5.351 1.00 87.62 124 VAL A O 1
ATOM 934 N N . ASP A 1 125 ? 3.851 12.610 -3.555 1.00 81.44 125 ASP A N 1
ATOM 935 C CA . ASP A 1 125 ? 4.642 11.459 -4.026 1.00 81.44 125 ASP A CA 1
ATOM 936 C C . ASP A 1 125 ? 4.096 10.907 -5.353 1.00 81.44 125 ASP A C 1
ATOM 938 O O . ASP A 1 125 ? 4.851 10.724 -6.308 1.00 81.44 125 ASP A O 1
ATOM 942 N N . HIS A 1 126 ? 2.777 10.733 -5.458 1.00 78.94 126 HIS A N 1
ATOM 943 C CA . HIS A 1 126 ? 2.139 10.211 -6.666 1.00 78.94 126 HIS A CA 1
ATOM 944 C C . HIS A 1 126 ? 2.267 11.170 -7.864 1.00 78.94 126 HIS A C 1
ATOM 946 O O . HIS A 1 126 ? 2.620 10.748 -8.964 1.00 78.94 126 HIS A O 1
ATOM 952 N N . ILE A 1 127 ? 2.067 12.479 -7.662 1.00 84.75 127 ILE A N 1
ATOM 953 C CA . ILE A 1 127 ? 2.251 13.490 -8.719 1.00 84.75 127 ILE A CA 1
ATOM 954 C C . ILE A 1 127 ? 3.708 13.530 -9.188 1.00 84.75 127 ILE A C 1
ATOM 956 O O . ILE A 1 127 ? 3.954 13.614 -10.390 1.00 84.75 127 ILE A O 1
ATOM 960 N N . ALA A 1 128 ? 4.677 13.458 -8.270 1.00 83.19 128 ALA A N 1
ATOM 961 C CA . ALA A 1 128 ? 6.093 13.452 -8.628 1.00 83.19 128 ALA A CA 1
ATOM 962 C C . ALA A 1 128 ? 6.453 12.238 -9.499 1.00 83.19 128 ALA A C 1
ATOM 964 O O . ALA A 1 128 ? 7.151 12.389 -10.501 1.00 83.19 128 ALA A O 1
ATOM 965 N N . ARG A 1 129 ? 5.934 11.050 -9.166 1.00 77.31 129 ARG A N 1
ATOM 966 C CA . ARG A 1 129 ? 6.128 9.827 -9.962 1.00 77.31 129 ARG A CA 1
ATOM 967 C C . ARG A 1 129 ? 5.502 9.938 -11.349 1.00 77.31 129 ARG A C 1
ATOM 969 O O . ARG A 1 129 ? 6.196 9.694 -12.332 1.00 77.31 129 ARG A O 1
ATOM 976 N N . LEU A 1 130 ? 4.250 10.396 -11.437 1.00 79.06 130 LEU A N 1
ATOM 977 C CA . LEU A 1 130 ? 3.574 10.632 -12.719 1.00 79.06 130 LEU A CA 1
ATOM 978 C C . LEU A 1 130 ? 4.331 11.641 -13.586 1.00 79.06 130 LEU A C 1
ATOM 980 O O . LEU A 1 130 ? 4.470 11.447 -14.791 1.00 79.06 130 LEU A O 1
ATOM 984 N N . TYR A 1 131 ? 4.849 12.712 -12.982 1.00 83.69 131 TYR A N 1
ATOM 985 C CA . TYR A 1 131 ? 5.646 13.707 -13.694 1.00 83.69 131 TYR A CA 1
ATOM 986 C C . TYR A 1 131 ? 6.921 13.093 -14.280 1.00 83.69 131 TYR A C 1
ATOM 988 O O . TYR A 1 131 ? 7.234 13.316 -15.451 1.00 83.69 131 TYR A O 1
ATOM 996 N N . ILE A 1 132 ? 7.640 12.293 -13.489 1.00 80.38 132 ILE A N 1
ATOM 997 C CA . ILE A 1 132 ? 8.849 11.598 -13.936 1.00 80.38 132 ILE A CA 1
ATOM 998 C C . ILE A 1 132 ? 8.520 10.658 -15.101 1.00 80.38 132 ILE A C 1
ATOM 1000 O O . ILE A 1 132 ? 9.156 10.757 -16.149 1.00 80.38 132 ILE A O 1
ATOM 1004 N N . GLU A 1 133 ? 7.501 9.808 -14.960 1.00 79.88 133 GLU A N 1
ATOM 1005 C CA . GLU A 1 133 ? 7.076 8.884 -16.017 1.00 79.88 133 GLU A CA 1
ATOM 1006 C C . GLU A 1 133 ? 6.722 9.625 -17.313 1.00 79.88 133 GLU A C 1
ATOM 1008 O O . GLU A 1 133 ? 7.263 9.299 -18.371 1.00 79.88 133 GLU A O 1
ATOM 1013 N N . CYS A 1 134 ? 5.901 10.677 -17.241 1.00 80.25 134 CYS A N 1
ATOM 1014 C CA . CYS A 1 134 ? 5.549 11.501 -18.402 1.00 80.25 134 CYS A CA 1
ATOM 1015 C C . CYS A 1 134 ? 6.778 12.117 -19.086 1.00 80.25 134 CYS A C 1
ATOM 1017 O O . CYS A 1 134 ? 6.838 12.164 -20.314 1.00 80.25 134 CYS A O 1
ATOM 1019 N N . THR A 1 135 ? 7.764 12.566 -18.306 1.00 82.12 135 THR A N 1
ATOM 1020 C CA . THR A 1 135 ? 8.991 13.170 -18.845 1.00 82.12 135 THR A CA 1
ATOM 1021 C C . THR A 1 135 ? 9.825 12.138 -19.613 1.00 82.12 135 THR A C 1
ATOM 1023 O O . THR A 1 135 ? 10.309 12.428 -20.706 1.00 82.12 135 THR A O 1
ATOM 1026 N N . TYR A 1 136 ? 9.943 10.911 -19.095 1.00 77.44 136 TYR A N 1
ATOM 1027 C CA . TYR A 1 136 ? 10.667 9.828 -19.772 1.00 77.44 136 TYR A CA 1
ATOM 1028 C C . TYR A 1 136 ? 9.952 9.324 -21.031 1.00 77.44 136 TYR A C 1
ATOM 1030 O O . TYR A 1 136 ? 10.611 9.067 -22.038 1.00 77.44 136 TYR A O 1
ATOM 1038 N N . PHE A 1 137 ? 8.619 9.215 -21.014 1.00 73.75 137 PHE A N 1
ATOM 1039 C CA . PHE A 1 137 ? 7.863 8.830 -22.211 1.00 73.75 137 PHE A CA 1
ATOM 1040 C C . PHE A 1 137 ? 7.966 9.872 -23.328 1.00 73.75 137 PHE A C 1
ATOM 1042 O O . PHE A 1 137 ? 8.049 9.492 -24.495 1.00 73.75 137 PHE A O 1
ATOM 1049 N N . GLY A 1 138 ? 8.013 11.163 -22.981 1.00 70.31 138 GLY A N 1
ATOM 1050 C CA . GLY A 1 138 ? 8.278 12.230 -23.946 1.00 70.31 138 GLY A CA 1
ATOM 1051 C C . GLY A 1 138 ? 9.644 12.075 -24.619 1.00 70.31 138 GLY A C 1
ATOM 1052 O O . GLY A 1 138 ? 9.726 12.078 -25.842 1.00 70.31 138 GLY A O 1
ATOM 1053 N N . ALA A 1 139 ? 10.698 11.845 -23.830 1.00 68.69 139 ALA A N 1
ATOM 1054 C CA . ALA A 1 139 ? 12.060 11.690 -24.346 1.00 68.69 139 ALA A CA 1
ATOM 1055 C C . ALA A 1 139 ? 12.234 10.448 -25.244 1.00 68.69 139 ALA A C 1
ATOM 1057 O O . ALA A 1 139 ? 12.841 10.532 -26.310 1.00 68.69 139 ALA A O 1
ATOM 1058 N N . ALA A 1 140 ? 11.657 9.304 -24.861 1.00 69.25 140 ALA A N 1
ATOM 1059 C CA . ALA A 1 140 ? 11.743 8.072 -25.651 1.00 69.25 140 ALA A CA 1
ATOM 1060 C C . ALA A 1 140 ? 10.990 8.163 -26.995 1.00 69.25 140 ALA A C 1
ATOM 1062 O O . ALA A 1 140 ? 11.385 7.531 -27.976 1.00 69.25 140 ALA A O 1
ATOM 1063 N N . ALA A 1 141 ? 9.911 8.951 -27.056 1.00 67.31 141 ALA A N 1
ATOM 1064 C CA . ALA A 1 141 ? 9.179 9.194 -28.297 1.00 67.31 141 ALA A CA 1
ATOM 1065 C C . ALA A 1 141 ? 9.982 10.054 -29.292 1.00 67.31 141 ALA A C 1
ATOM 1067 O O . ALA A 1 141 ? 9.880 9.844 -30.501 1.00 67.31 141 ALA A O 1
ATOM 1068 N N . GLU A 1 142 ? 10.800 10.989 -28.799 1.00 70.50 142 GLU A N 1
ATOM 1069 C CA . GLU A 1 142 ? 11.662 11.835 -29.634 1.00 70.50 142 GLU A CA 1
ATOM 1070 C C . GLU A 1 142 ? 12.859 11.063 -30.218 1.00 70.50 142 GLU A C 1
ATOM 1072 O O . GLU A 1 142 ? 13.175 11.232 -31.396 1.00 70.50 142 GLU A O 1
ATOM 1077 N N . GLU A 1 143 ? 13.486 10.162 -29.451 1.00 69.75 143 GLU A N 1
ATOM 1078 C CA . GLU A 1 143 ? 14.585 9.311 -29.946 1.00 69.75 143 GLU A CA 1
ATOM 1079 C C . GLU A 1 143 ? 14.132 8.359 -31.063 1.00 69.75 143 GLU A C 1
ATOM 1081 O O . GLU A 1 143 ? 14.772 8.295 -32.114 1.00 69.75 143 GLU A O 1
ATOM 1086 N N . GLY A 1 144 ? 12.985 7.691 -30.896 1.00 66.06 144 GLY A N 1
ATOM 1087 C CA . GLY A 1 144 ? 12.437 6.800 -31.925 1.00 66.06 144 GLY A CA 1
ATOM 1088 C C . GLY A 1 144 ? 12.011 7.523 -33.211 1.00 66.06 144 GLY A C 1
ATOM 1089 O O . GLY A 1 144 ? 12.001 6.921 -34.283 1.00 66.06 144 GLY A O 1
ATOM 1090 N N . SER A 1 145 ? 11.693 8.821 -33.139 1.00 68.19 145 SER A N 1
ATOM 1091 C CA . SER A 1 145 ? 11.382 9.624 -34.328 1.00 68.19 145 SER A CA 1
ATOM 1092 C C . SER A 1 145 ? 12.629 10.014 -35.128 1.00 68.19 145 SER A C 1
ATOM 1094 O O . SER A 1 145 ? 12.517 10.208 -36.337 1.00 68.19 145 SER A O 1
ATOM 1096 N N . ASN A 1 146 ? 13.798 10.131 -34.489 1.00 68.19 146 ASN A N 1
ATOM 1097 C CA . ASN A 1 146 ? 15.049 10.512 -35.154 1.00 68.19 146 ASN A CA 1
ATOM 1098 C C . ASN A 1 146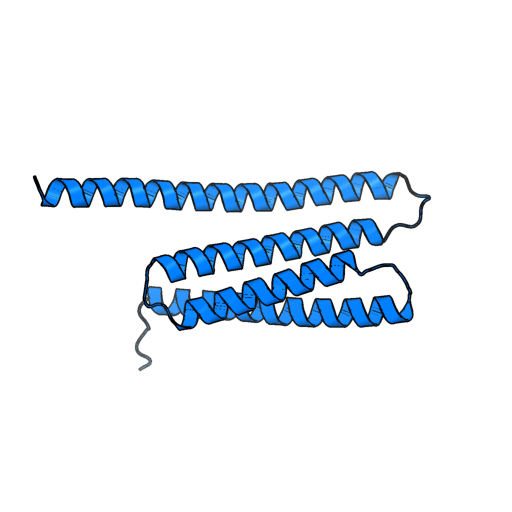 ? 15.767 9.328 -35.819 1.00 68.19 146 ASN A C 1
ATOM 1100 O O . ASN A 1 146 ? 16.505 9.541 -36.773 1.00 68.19 146 ASN A O 1
ATOM 1104 N N . GLU A 1 147 ? 15.545 8.088 -35.374 1.00 64.31 147 GLU A N 1
ATOM 1105 C CA . GLU A 1 147 ? 16.092 6.893 -36.049 1.00 64.31 147 GLU A CA 1
ATOM 1106 C C . GLU A 1 147 ? 15.369 6.540 -37.362 1.00 64.31 147 GLU A C 1
ATOM 1108 O O . GLU A 1 147 ? 15.870 5.744 -38.159 1.00 64.31 147 GLU A O 1
ATOM 1113 N N . HIS A 1 148 ? 14.191 7.119 -37.601 1.00 58.84 148 HIS A N 1
ATOM 1114 C CA . HIS A 1 148 ? 13.373 6.865 -38.790 1.00 58.84 148 HIS A CA 1
ATOM 1115 C C . HIS A 1 148 ? 13.319 8.038 -39.785 1.00 58.84 148 HIS A C 1
ATOM 1117 O O . HIS A 1 148 ? 12.633 7.917 -40.804 1.00 58.84 148 HIS A O 1
ATOM 1123 N N . ALA A 1 149 ? 14.023 9.140 -39.507 1.00 52.91 149 ALA A N 1
ATOM 1124 C CA . ALA A 1 149 ? 14.146 10.314 -40.377 1.00 52.91 149 ALA A CA 1
ATOM 1125 C C . ALA A 1 149 ? 15.479 10.308 -41.142 1.00 52.91 149 ALA A C 1
ATOM 1127 O O . ALA A 1 149 ? 15.458 10.668 -42.342 1.00 52.91 149 ALA A O 1
#